Protein AF-A0A401I020-F1 (afdb_monomer_lite)

Secondary structure (DSSP, 8-state):
---HHHHHHHHHHHH-HHHHTTS-GGGS-TTTTT--HHHHHHHHHHHHHHHT----GGGGSTTS-SSHHHHHHHHHHHH-

Foldseek 3Di:
DQALLRLLLVLLCVLCVPQSPDDPQQPAFCVVSPCDLVNLLSSVVSSCVSVVHDDPPVSSPPPPDGGNNVVRVVVVVVVD

Structure (mmCIF, N/CA/C/O backbone):
data_AF-A0A401I020-F1
#
_entry.id   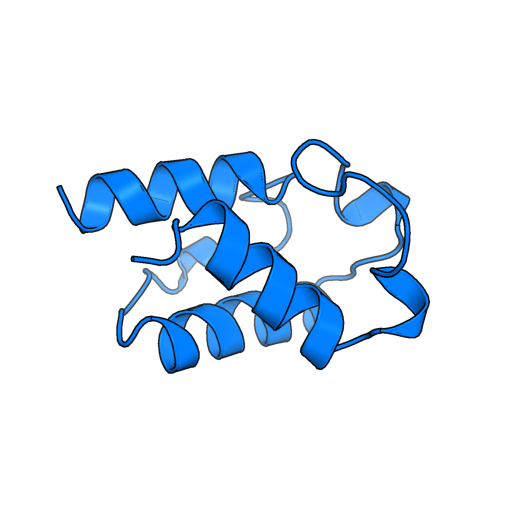AF-A0A401I020-F1
#
loop_
_atom_site.group_PDB
_atom_site.id
_atom_site.type_symbol
_atom_site.label_atom_id
_atom_site.label_alt_id
_atom_site.label_comp_id
_atom_site.label_asym_id
_atom_site.label_entity_id
_atom_site.label_seq_id
_atom_site.pdbx_PDB_ins_code
_atom_site.Cartn_x
_atom_site.Cartn_y
_atom_site.Cartn_z
_atom_site.occupancy
_atom_site.B_iso_or_equiv
_atom_site.auth_seq_id
_atom_site.auth_comp_id
_atom_site.auth_asym_id
_atom_site.auth_atom_id
_atom_site.pdbx_PDB_model_num
ATOM 1 N N . MET A 1 1 ? 4.143 10.632 16.249 1.00 65.38 1 MET A N 1
ATOM 2 C CA . MET A 1 1 ? 3.352 9.496 15.735 1.00 65.38 1 MET A CA 1
ATOM 3 C C . MET A 1 1 ? 3.611 9.435 14.247 1.00 65.38 1 MET A C 1
ATOM 5 O O . MET A 1 1 ? 3.575 10.495 13.636 1.00 65.38 1 MET A O 1
ATOM 9 N N . LEU A 1 2 ? 3.952 8.267 13.705 1.00 79.50 2 LEU A N 1
ATOM 10 C CA . LEU A 1 2 ? 3.994 8.084 12.251 1.00 79.50 2 LEU A CA 1
ATOM 11 C C . LEU A 1 2 ? 2.553 8.000 11.743 1.00 79.50 2 LEU A C 1
ATOM 13 O O . LEU A 1 2 ? 1.706 7.434 12.435 1.00 79.50 2 LEU A O 1
ATOM 17 N N . THR A 1 3 ? 2.278 8.592 10.585 1.00 91.38 3 THR A N 1
ATOM 18 C CA . THR A 1 3 ? 0.973 8.459 9.923 1.00 91.38 3 THR A CA 1
ATOM 19 C C . THR A 1 3 ? 0.857 7.095 9.237 1.00 91.38 3 THR A C 1
ATOM 21 O O . THR A 1 3 ? 1.873 6.435 8.999 1.00 91.38 3 THR A O 1
ATOM 24 N N . VAL A 1 4 ? -0.362 6.676 8.872 1.00 93.69 4 VAL A N 1
ATOM 25 C CA . VAL A 1 4 ? -0.565 5.465 8.052 1.00 93.69 4 VAL A CA 1
ATOM 26 C C . VAL A 1 4 ? 0.220 5.574 6.743 1.00 93.69 4 VAL A C 1
ATOM 28 O O . VAL A 1 4 ? 0.896 4.625 6.353 1.00 93.69 4 VAL A O 1
ATOM 31 N N . LYS A 1 5 ? 0.236 6.760 6.115 1.00 93.88 5 LYS A N 1
ATOM 32 C CA . LYS A 1 5 ? 1.063 7.037 4.931 1.00 93.88 5 LYS A CA 1
ATOM 33 C C . LYS A 1 5 ? 2.547 6.743 5.181 1.00 93.88 5 LYS A C 1
ATOM 35 O O . LYS A 1 5 ? 3.156 6.021 4.394 1.00 93.88 5 LYS A O 1
ATOM 40 N N . ASP A 1 6 ? 3.120 7.259 6.269 1.00 92.31 6 ASP A N 1
ATOM 41 C CA . ASP A 1 6 ? 4.539 7.040 6.590 1.00 92.31 6 ASP A CA 1
ATOM 42 C C . ASP A 1 6 ? 4.845 5.551 6.814 1.00 92.31 6 ASP A C 1
ATOM 44 O O . ASP A 1 6 ? 5.882 5.047 6.381 1.00 92.31 6 ASP A O 1
ATOM 48 N N . GLN A 1 7 ? 3.934 4.830 7.473 1.00 93.50 7 GLN A N 1
ATOM 49 C CA . GLN A 1 7 ? 4.087 3.401 7.732 1.00 93.50 7 GLN A CA 1
ATOM 50 C C . GLN A 1 7 ? 4.023 2.576 6.444 1.00 93.50 7 GLN A C 1
ATOM 52 O O . GLN A 1 7 ? 4.893 1.733 6.237 1.00 93.50 7 GLN A O 1
ATOM 57 N N . LEU A 1 8 ? 3.050 2.839 5.566 1.00 94.31 8 LEU A N 1
ATOM 58 C CA . LEU A 1 8 ? 2.909 2.138 4.286 1.00 94.31 8 LEU A CA 1
ATOM 59 C C . LEU A 1 8 ? 4.120 2.361 3.377 1.00 94.31 8 LEU A C 1
ATOM 61 O O . LEU A 1 8 ? 4.642 1.405 2.805 1.00 94.31 8 LEU A O 1
ATOM 65 N N . LEU A 1 9 ? 4.609 3.602 3.285 1.00 92.56 9 LEU A N 1
ATOM 66 C CA . LEU A 1 9 ? 5.818 3.913 2.520 1.00 92.56 9 LEU A CA 1
ATOM 67 C C . LEU A 1 9 ? 7.047 3.196 3.096 1.00 92.56 9 LEU A C 1
ATOM 69 O O . LEU A 1 9 ? 7.844 2.649 2.337 1.00 92.56 9 LEU A O 1
ATOM 73 N N . SER A 1 10 ? 7.161 3.121 4.427 1.00 92.06 10 SER A N 1
ATOM 74 C CA . SER A 1 10 ? 8.231 2.364 5.084 1.00 92.06 10 SER A CA 1
ATOM 75 C C . SER A 1 10 ? 8.163 0.861 4.786 1.00 92.06 10 SER A C 1
ATOM 77 O O . SER A 1 10 ? 9.209 0.258 4.564 1.00 92.06 10 SER A O 1
ATOM 79 N N . VAL A 1 11 ? 6.975 0.242 4.779 1.00 94.25 11 VAL A N 1
ATOM 80 C CA . VAL A 1 11 ? 6.823 -1.186 4.425 1.00 94.25 11 VAL A CA 1
ATOM 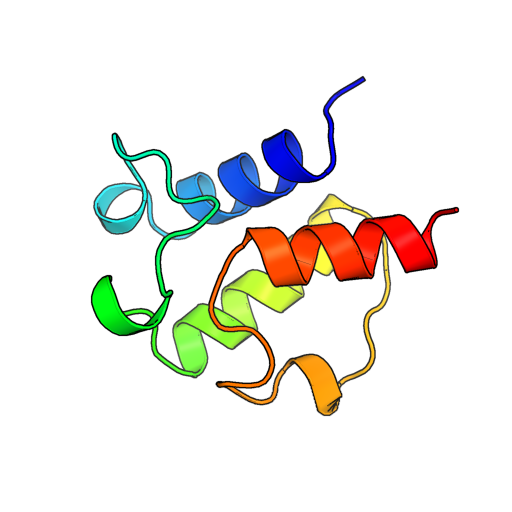81 C C . VAL A 1 11 ? 7.239 -1.416 2.975 1.00 94.25 11 VAL A C 1
ATOM 83 O O . VAL A 1 11 ? 8.006 -2.332 2.678 1.00 94.25 11 VAL A O 1
ATOM 86 N N . 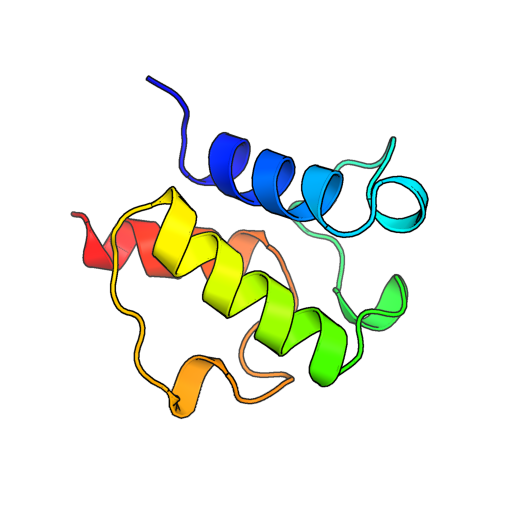ALA A 1 12 ? 6.762 -0.562 2.069 1.00 92.38 12 ALA A N 1
ATOM 87 C CA . ALA A 1 12 ? 7.060 -0.658 0.647 1.00 92.38 12 ALA A CA 1
ATOM 88 C C . ALA A 1 12 ? 8.576 -0.578 0.380 1.00 92.38 12 ALA A C 1
ATOM 90 O O . ALA A 1 12 ? 9.138 -1.435 -0.305 1.00 92.38 12 ALA A O 1
ATOM 91 N N . GLU A 1 13 ? 9.259 0.396 0.991 1.00 91.31 13 GLU A N 1
ATOM 92 C CA . GLU A 1 13 ? 10.710 0.564 0.864 1.00 91.31 13 GLU A CA 1
ATOM 93 C C . GLU A 1 13 ? 11.502 -0.609 1.468 1.00 91.31 13 GLU A C 1
ATOM 95 O O . GLU A 1 13 ? 12.533 -0.991 0.917 1.00 91.31 13 GLU A O 1
ATOM 100 N N . GLN A 1 14 ? 11.025 -1.222 2.558 1.00 91.12 14 GLN A N 1
ATOM 101 C CA . GLN A 1 14 ? 11.671 -2.395 3.160 1.00 91.12 14 GLN A CA 1
ATOM 102 C C . GLN A 1 14 ? 11.562 -3.652 2.288 1.00 91.12 14 GLN A C 1
ATOM 104 O O . GLN A 1 14 ? 12.504 -4.445 2.249 1.00 91.12 14 GLN A O 1
ATOM 109 N N . LEU A 1 15 ? 10.433 -3.844 1.598 1.00 90.81 15 LEU A N 1
ATOM 110 C CA . LEU A 1 15 ? 10.191 -5.035 0.780 1.00 90.81 15 LEU A CA 1
ATOM 111 C C . LEU A 1 15 ? 10.946 -5.015 -0.554 1.00 90.81 15 LEU A C 1
ATOM 113 O O . LEU A 1 15 ? 11.486 -6.045 -0.957 1.00 90.81 15 LEU A O 1
ATOM 117 N N . ASP A 1 16 ? 10.984 -3.873 -1.247 1.00 87.31 16 ASP A N 1
ATOM 118 C CA . ASP A 1 16 ? 11.697 -3.746 -2.527 1.00 87.31 16 ASP A CA 1
ATOM 119 C C . ASP A 1 16 ? 12.294 -2.334 -2.713 1.00 87.31 16 ASP A C 1
ATOM 121 O O . ASP A 1 16 ? 11.799 -1.517 -3.498 1.00 87.31 16 ASP A O 1
ATOM 125 N N . PRO A 1 17 ? 13.398 -2.009 -2.023 1.00 87.19 17 PRO A N 1
ATOM 126 C CA . PRO A 1 17 ? 13.974 -0.666 -2.068 1.00 87.19 17 PRO A CA 1
ATOM 127 C C . PRO A 1 17 ? 14.392 -0.238 -3.482 1.00 87.19 17 PRO A C 1
ATOM 129 O O . PRO A 1 17 ? 14.478 0.955 -3.760 1.00 87.19 17 PRO A O 1
ATOM 132 N N . ALA A 1 18 ? 14.651 -1.177 -4.398 1.00 86.38 18 ALA A N 1
ATOM 133 C CA . ALA A 1 18 ? 14.993 -0.848 -5.780 1.00 86.38 18 ALA A CA 1
ATOM 134 C C . ALA A 1 18 ? 13.790 -0.297 -6.561 1.00 86.38 18 ALA A C 1
ATOM 136 O O . ALA A 1 18 ? 13.969 0.550 -7.435 1.00 86.38 18 ALA A O 1
ATOM 137 N N . ARG A 1 19 ? 12.580 -0.761 -6.236 1.00 83.00 19 ARG A N 1
ATOM 138 C CA . ARG A 1 19 ? 11.330 -0.383 -6.908 1.00 83.00 19 ARG A CA 1
ATOM 139 C C . ARG A 1 19 ? 10.657 0.839 -6.287 1.00 83.00 19 ARG A C 1
ATOM 141 O O . ARG A 1 19 ? 10.024 1.607 -7.002 1.00 83.00 19 ARG A O 1
ATOM 148 N N . TRP A 1 20 ? 10.813 1.037 -4.978 1.00 77.56 20 TRP A N 1
ATOM 149 C CA . TRP A 1 20 ? 10.059 2.045 -4.219 1.00 77.56 20 TRP A CA 1
ATOM 150 C C . TRP A 1 20 ? 10.840 3.320 -3.871 1.00 77.56 20 TRP A C 1
ATOM 152 O O . TRP A 1 20 ? 10.267 4.278 -3.353 1.00 77.56 20 TRP A O 1
ATOM 162 N N . LYS A 1 21 ? 12.142 3.378 -4.166 1.00 71.31 21 LYS A N 1
ATOM 163 C CA . LYS A 1 21 ? 12.989 4.522 -3.807 1.00 71.31 21 LYS A CA 1
ATOM 164 C C . LYS A 1 21 ? 12.784 5.729 -4.728 1.00 71.31 21 LYS A C 1
ATOM 166 O O . LYS A 1 21 ? 12.948 5.641 -5.941 1.00 71.31 21 LYS A O 1
ATOM 171 N N . GLY A 1 22 ? 12.578 6.901 -4.123 1.00 64.31 22 GLY A N 1
ATOM 172 C CA . GLY A 1 22 ? 12.794 8.204 -4.771 1.00 64.31 22 GLY A CA 1
ATOM 173 C C . GLY A 1 22 ? 11.611 8.813 -5.531 1.00 64.31 22 GLY A C 1
ATOM 174 O O . GLY A 1 22 ? 11.811 9.815 -6.211 1.00 64.31 22 GLY A O 1
ATOM 175 N N . THR A 1 23 ? 10.400 8.267 -5.397 1.00 60.47 23 THR A N 1
ATOM 176 C CA . THR A 1 23 ? 9.168 8.823 -5.990 1.00 60.47 23 THR A CA 1
ATOM 177 C C . THR A 1 23 ? 8.107 9.004 -4.897 1.00 60.47 23 THR A C 1
ATOM 179 O O . THR A 1 23 ? 8.096 8.249 -3.927 1.00 60.47 23 THR A O 1
ATOM 182 N N . ASP A 1 24 ? 7.221 10.001 -5.010 1.00 75.62 24 ASP A N 1
ATOM 183 C CA . ASP A 1 24 ? 6.011 10.056 -4.173 1.00 75.62 24 ASP A CA 1
ATOM 184 C C . ASP A 1 24 ? 5.039 8.973 -4.662 1.00 75.62 24 ASP A C 1
ATOM 186 O O . ASP A 1 24 ? 4.216 9.193 -5.546 1.00 75.62 24 ASP A O 1
ATOM 190 N N . MET A 1 25 ? 5.207 7.761 -4.129 1.00 85.25 25 MET A N 1
ATOM 191 C CA . MET A 1 25 ? 4.492 6.548 -4.550 1.00 85.25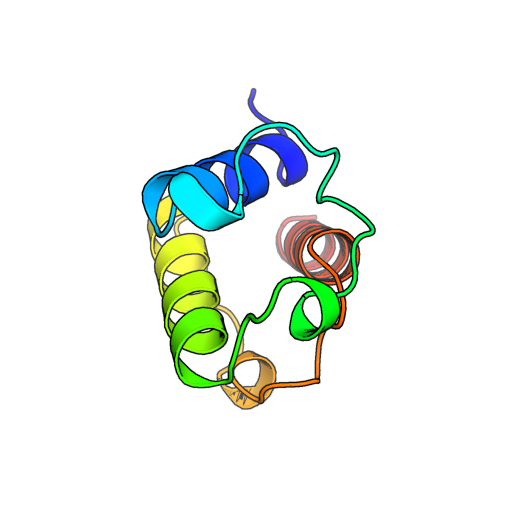 25 MET A CA 1
ATOM 192 C C . MET A 1 25 ? 3.044 6.502 -4.062 1.00 85.25 25 MET A C 1
ATOM 194 O O . MET A 1 25 ? 2.320 5.554 -4.355 1.00 85.25 25 MET A O 1
ATOM 198 N N . TRP A 1 26 ? 2.618 7.509 -3.298 1.00 92.44 26 TRP A N 1
ATOM 199 C CA . TRP A 1 26 ? 1.331 7.506 -2.617 1.00 92.44 26 TRP A CA 1
ATOM 200 C C . TRP A 1 26 ? 0.155 7.332 -3.578 1.00 92.44 26 TRP A C 1
ATOM 202 O O . TRP A 1 26 ? -0.730 6.516 -3.333 1.00 92.44 26 TRP A O 1
ATOM 212 N N . GLN A 1 27 ? 0.193 8.051 -4.700 1.00 94.19 27 GLN A N 1
ATOM 213 C CA . GLN A 1 27 ? -0.873 8.074 -5.708 1.00 94.19 27 GLN A CA 1
ATOM 214 C C . GLN A 1 27 ? -0.488 7.342 -6.999 1.00 94.19 27 GLN A C 1
ATOM 216 O O . GLN A 1 27 ? -1.212 7.403 -7.990 1.00 94.19 27 GLN A O 1
ATOM 221 N N . VAL A 1 28 ? 0.668 6.676 -7.013 1.00 92.06 28 VAL A N 1
ATOM 222 C CA . VAL A 1 28 ? 1.149 5.947 -8.187 1.00 92.06 28 VAL A CA 1
ATOM 223 C C . VAL A 1 28 ? 0.377 4.640 -8.312 1.00 92.06 28 VAL A C 1
ATOM 225 O O . VAL A 1 28 ? 0.169 3.939 -7.319 1.00 92.06 28 VAL A O 1
ATOM 228 N N . ASN A 1 29 ? -0.032 4.305 -9.538 1.00 92.50 29 ASN A N 1
ATOM 229 C CA . ASN A 1 29 ? -0.641 3.014 -9.802 1.00 92.50 29 ASN A CA 1
ATOM 230 C C . ASN A 1 29 ? 0.399 1.905 -9.582 1.00 92.50 29 ASN A C 1
ATOM 232 O O . ASN A 1 29 ? 1.465 1.902 -10.198 1.00 92.50 29 ASN A O 1
ATOM 236 N N . LEU A 1 30 ? 0.085 0.949 -8.712 1.00 91.81 30 LEU A N 1
ATOM 237 C CA . LEU A 1 30 ? 0.975 -0.150 -8.346 1.00 91.81 30 LEU A CA 1
ATOM 238 C C . LEU A 1 30 ? 1.388 -1.002 -9.560 1.00 91.81 30 LEU A C 1
ATOM 240 O O . LEU A 1 30 ? 2.507 -1.510 -9.619 1.00 91.81 30 LEU A O 1
ATOM 244 N N . GLN A 1 31 ? 0.524 -1.123 -10.567 1.00 90.75 31 GLN A N 1
ATOM 245 C CA . GLN A 1 31 ? 0.828 -1.886 -11.778 1.00 90.75 31 GLN A CA 1
ATOM 246 C C . GLN A 1 31 ? 1.835 -1.157 -12.676 1.00 90.75 31 GLN A C 1
ATOM 248 O O . GLN A 1 31 ? 2.689 -1.807 -13.279 1.00 90.75 31 GLN A O 1
ATOM 253 N N . ASP A 1 32 ? 1.802 0.179 -12.713 1.00 91.06 32 ASP A N 1
ATOM 254 C CA . ASP A 1 32 ? 2.711 0.993 -13.539 1.00 91.06 32 ASP A CA 1
ATOM 255 C C . ASP A 1 32 ? 4.174 0.873 -13.086 1.00 91.06 32 ASP A C 1
ATOM 257 O O . ASP A 1 32 ? 5.103 1.061 -13.871 1.00 91.06 32 ASP A O 1
ATOM 261 N N . ILE A 1 33 ? 4.383 0.514 -11.819 1.00 88.56 33 ILE A N 1
ATOM 262 C CA . ILE A 1 33 ? 5.700 0.283 -11.211 1.00 88.56 33 ILE A CA 1
ATOM 263 C C . ILE A 1 33 ? 6.051 -1.212 -11.150 1.00 88.56 33 ILE A C 1
ATOM 265 O O . ILE A 1 33 ? 7.037 -1.603 -10.526 1.00 88.56 33 ILE A O 1
ATOM 269 N N . GLY A 1 34 ? 5.245 -2.059 -11.793 1.00 88.94 34 GLY A N 1
ATOM 270 C CA . GLY A 1 34 ? 5.483 -3.490 -11.927 1.00 88.94 34 GLY A CA 1
ATOM 271 C C . GLY A 1 34 ? 5.163 -4.315 -10.683 1.00 88.94 34 GLY A C 1
ATOM 272 O O . GLY A 1 34 ? 5.706 -5.410 -10.553 1.00 88.94 34 GLY A O 1
ATOM 273 N N . ILE A 1 35 ? 4.342 -3.828 -9.746 1.00 90.94 35 ILE A N 1
ATOM 274 C CA . ILE A 1 35 ? 3.816 -4.681 -8.669 1.00 90.94 35 ILE A CA 1
ATOM 275 C C . ILE A 1 35 ? 2.825 -5.665 -9.282 1.00 90.94 35 ILE A C 1
ATOM 277 O O . ILE A 1 35 ? 1.802 -5.275 -9.838 1.00 90.94 35 ILE A O 1
ATOM 281 N N . ASP A 1 36 ? 3.161 -6.947 -9.184 1.00 92.56 36 ASP A N 1
ATOM 282 C CA . ASP A 1 36 ? 2.299 -8.056 -9.567 1.00 92.56 36 ASP A CA 1
ATOM 283 C C . ASP A 1 36 ? 1.501 -8.575 -8.361 1.00 92.56 36 ASP A C 1
ATOM 285 O O . ASP A 1 36 ? 1.615 -8.074 -7.238 1.00 92.56 36 ASP A O 1
ATOM 289 N N . SER A 1 37 ? 0.692 -9.609 -8.585 1.00 92.56 37 SER A N 1
ATOM 290 C CA . SER A 1 37 ? -0.153 -10.196 -7.546 1.00 92.56 37 SER A CA 1
ATOM 291 C C . SER A 1 37 ? 0.634 -10.737 -6.351 1.00 92.56 37 SER A C 1
ATOM 293 O O . SER A 1 37 ? 0.154 -10.655 -5.226 1.00 92.56 37 SER A O 1
ATOM 295 N N . ILE A 1 38 ? 1.837 -11.281 -6.563 1.00 93.50 38 ILE A N 1
ATOM 296 C CA . ILE A 1 38 ? 2.644 -11.862 -5.481 1.00 93.50 38 ILE A CA 1
ATOM 297 C C . ILE A 1 38 ? 3.263 -10.742 -4.646 1.00 93.50 38 ILE A C 1
ATOM 299 O O . ILE A 1 38 ? 3.179 -10.766 -3.418 1.00 93.50 38 ILE A O 1
ATOM 303 N N . ALA A 1 39 ? 3.848 -9.742 -5.307 1.00 92.69 39 ALA A N 1
ATOM 304 C CA . ALA A 1 39 ? 4.408 -8.573 -4.641 1.00 92.69 39 ALA A CA 1
ATOM 305 C C . ALA A 1 39 ? 3.336 -7.804 -3.854 1.00 92.69 39 ALA A C 1
ATOM 307 O O . ALA A 1 39 ? 3.594 -7.365 -2.735 1.00 92.69 39 ALA A O 1
ATOM 308 N N . TYR A 1 40 ? 2.125 -7.699 -4.403 1.00 94.19 40 TYR A N 1
ATOM 309 C CA . TYR A 1 40 ? 0.984 -7.093 -3.726 1.00 94.19 40 TYR A CA 1
ATOM 310 C C . TYR A 1 40 ? 0.575 -7.868 -2.466 1.00 94.19 40 TYR A C 1
ATOM 312 O O . TYR A 1 40 ? 0.463 -7.271 -1.399 1.00 94.19 40 TYR A O 1
ATOM 320 N N . ILE A 1 41 ? 0.426 -9.196 -2.545 1.00 94.75 41 ILE A N 1
ATOM 321 C CA . ILE A 1 41 ? 0.094 -10.030 -1.376 1.00 94.75 41 ILE A CA 1
ATOM 322 C C . ILE A 1 41 ? 1.157 -9.883 -0.282 1.00 94.75 41 ILE A C 1
ATOM 324 O O . ILE A 1 41 ? 0.819 -9.660 0.878 1.00 94.75 41 ILE A O 1
ATOM 328 N N . HIS A 1 42 ? 2.444 -9.953 -0.638 1.00 94.88 42 HIS A N 1
ATOM 329 C CA . HIS A 1 42 ? 3.530 -9.751 0.325 1.00 94.88 42 HIS A CA 1
ATOM 330 C C . HIS A 1 42 ? 3.480 -8.368 0.979 1.00 94.88 42 HIS A C 1
ATOM 332 O O . HIS A 1 42 ? 3.747 -8.254 2.175 1.00 94.88 42 HIS A O 1
ATOM 338 N N . PHE A 1 43 ? 3.121 -7.334 0.214 1.00 94.56 43 PHE A N 1
ATOM 339 C CA . PHE A 1 43 ? 2.928 -5.992 0.744 1.00 94.56 43 PHE A CA 1
ATOM 340 C C . PHE A 1 43 ? 1.793 -5.947 1.770 1.00 94.56 43 PHE A C 1
ATOM 342 O O . PHE A 1 43 ? 2.032 -5.520 2.896 1.00 94.56 43 PHE A O 1
ATOM 349 N N . ILE A 1 44 ? 0.599 -6.439 1.427 1.00 95.25 44 ILE A N 1
ATOM 350 C CA . ILE A 1 44 ? -0.560 -6.442 2.334 1.00 95.25 44 ILE A CA 1
ATOM 351 C C . ILE A 1 44 ? -0.242 -7.193 3.635 1.00 95.25 44 ILE A C 1
ATOM 353 O O . ILE A 1 44 ? -0.436 -6.639 4.715 1.00 95.25 44 ILE A O 1
ATOM 357 N N . VAL A 1 45 ? 0.355 -8.385 3.547 1.00 95.25 45 VAL A N 1
ATOM 358 C CA . VAL A 1 45 ? 0.747 -9.176 4.729 1.00 95.25 45 VAL A CA 1
ATOM 359 C C . VAL A 1 45 ? 1.773 -8.438 5.600 1.00 95.25 45 VAL A C 1
ATOM 361 O O . VAL A 1 45 ? 1.685 -8.453 6.829 1.00 95.25 45 VAL A O 1
ATOM 364 N N . ALA A 1 46 ? 2.757 -7.767 4.996 1.00 95.94 46 ALA A N 1
ATOM 365 C CA . ALA A 1 46 ? 3.742 -6.991 5.750 1.00 95.94 46 ALA A CA 1
ATOM 366 C C . ALA A 1 46 ? 3.116 -5.763 6.436 1.00 95.94 46 ALA A C 1
ATOM 368 O O . ALA A 1 46 ? 3.507 -5.413 7.551 1.00 95.94 46 ALA A O 1
ATOM 369 N N . VAL A 1 47 ? 2.123 -5.132 5.803 1.00 95.19 47 VAL A N 1
ATOM 370 C CA . VAL A 1 47 ? 1.348 -4.029 6.389 1.00 95.19 47 VAL A CA 1
ATOM 371 C C . VAL A 1 47 ? 0.577 -4.501 7.620 1.00 95.19 47 VAL A C 1
ATOM 373 O O . VAL A 1 47 ? 0.685 -3.869 8.669 1.00 95.19 47 VAL A O 1
ATOM 376 N N . GLU A 1 48 ? -0.135 -5.626 7.537 1.00 94.81 48 GLU A N 1
ATOM 377 C CA . GLU A 1 48 ? -0.843 -6.222 8.683 1.00 94.81 48 GLU A CA 1
ATOM 378 C C . GLU A 1 48 ? 0.096 -6.463 9.866 1.00 94.81 48 GLU A C 1
ATOM 380 O O . GLU A 1 48 ? -0.184 -6.053 10.995 1.00 94.81 48 GLU A O 1
ATOM 385 N N . GLN A 1 49 ? 1.268 -7.045 9.597 1.00 95.00 49 GLN A N 1
ATOM 386 C CA . GLN A 1 49 ? 2.285 -7.302 10.614 1.00 95.00 49 GLN A CA 1
ATOM 387 C C . GLN A 1 49 ? 2.851 -6.012 11.219 1.00 95.00 49 GLN A C 1
ATOM 389 O O . GLN A 1 49 ? 3.016 -5.932 12.437 1.00 95.00 49 GLN A O 1
ATOM 394 N N . GLN A 1 50 ? 3.149 -4.994 10.408 1.00 93.94 50 GLN A N 1
ATOM 395 C CA . GLN A 1 50 ? 3.730 -3.748 10.911 1.00 93.94 50 GLN A CA 1
ATOM 396 C C . GLN A 1 50 ? 2.723 -2.926 11.724 1.00 93.94 50 GLN A C 1
ATOM 398 O O . GLN A 1 50 ? 3.100 -2.309 12.723 1.00 93.94 50 GLN A O 1
ATOM 403 N N . LEU A 1 51 ? 1.457 -2.904 11.304 1.00 92.50 51 LEU A N 1
ATOM 404 C CA . LEU A 1 51 ? 0.408 -2.122 11.958 1.00 92.50 51 LEU A CA 1
ATOM 405 C C . LEU A 1 51 ? -0.326 -2.909 13.053 1.00 92.50 51 LEU A C 1
ATOM 407 O O . LEU A 1 51 ? -1.084 -2.306 13.807 1.00 92.50 51 LEU A O 1
ATOM 411 N N . GLN A 1 52 ? -0.068 -4.217 13.179 1.00 92.88 52 GLN A N 1
ATOM 412 C CA . GLN A 1 52 ? -0.771 -5.125 14.093 1.00 92.88 52 GLN A CA 1
ATOM 413 C C . GLN A 1 52 ? -2.296 -5.076 13.876 1.00 92.88 52 GLN A C 1
ATOM 415 O O . GLN A 1 52 ? -3.072 -5.014 14.830 1.00 92.88 52 GLN A O 1
ATOM 420 N N . ILE A 1 53 ? -2.705 -5.077 12.604 1.00 92.25 53 ILE A N 1
ATOM 421 C CA . ILE A 1 53 ? -4.105 -5.098 12.159 1.00 92.25 53 ILE A CA 1
ATOM 422 C C . ILE A 1 53 ? -4.386 -6.378 11.375 1.00 92.25 53 ILE A C 1
ATOM 424 O O . ILE A 1 53 ? -3.463 -7.034 10.902 1.00 92.25 53 ILE A O 1
ATOM 428 N N . GLU A 1 54 ? -5.664 -6.687 11.202 1.00 92.00 54 GLU A N 1
ATOM 429 C CA . GLU A 1 54 ? -6.136 -7.764 10.338 1.00 92.00 54 GLU A CA 1
ATOM 430 C C . GLU A 1 54 ? -7.048 -7.150 9.277 1.00 92.00 54 GLU A C 1
ATOM 432 O O . GLU A 1 54 ? -7.998 -6.425 9.596 1.00 92.00 54 GLU A O 1
ATOM 437 N N . MET A 1 55 ? -6.717 -7.380 8.013 1.00 90.38 55 MET A N 1
ATOM 438 C CA . MET A 1 55 ? -7.508 -6.957 6.872 1.00 90.38 55 MET A CA 1
ATOM 439 C C . MET A 1 55 ? -8.270 -8.166 6.311 1.00 90.38 55 MET A C 1
ATOM 441 O O . MET A 1 55 ? -7.775 -9.286 6.357 1.00 90.38 55 MET A O 1
ATOM 445 N N . PRO A 1 56 ? -9.487 -7.985 5.769 1.00 91.50 56 PRO A N 1
ATOM 446 C CA . PRO A 1 56 ? -10.199 -9.083 5.125 1.00 91.50 56 PRO A CA 1
ATOM 447 C C . PRO A 1 56 ? -9.388 -9.680 3.969 1.00 91.50 56 PRO A C 1
ATOM 449 O O . PRO A 1 56 ? -8.897 -8.929 3.126 1.00 91.50 56 PRO A O 1
ATOM 452 N N . ASP A 1 57 ? -9.351 -11.012 3.861 1.00 89.19 57 ASP A N 1
ATOM 453 C CA . ASP A 1 57 ? -8.632 -11.738 2.797 1.00 89.19 57 ASP A CA 1
ATOM 454 C C . ASP A 1 57 ? -9.009 -11.278 1.380 1.00 89.19 57 ASP A C 1
ATOM 456 O O . ASP A 1 57 ? -8.188 -11.318 0.470 1.00 89.19 57 ASP A O 1
ATOM 460 N N . GLU A 1 58 ? -10.231 -10.777 1.174 1.00 88.31 58 GLU A N 1
ATOM 461 C CA . GLU A 1 58 ? -10.656 -10.200 -0.109 1.00 88.31 58 GLU A CA 1
ATOM 462 C C . GLU A 1 58 ? -9.805 -8.999 -0.554 1.00 88.31 58 GLU A C 1
ATOM 464 O O . GLU A 1 58 ? -9.879 -8.587 -1.707 1.00 88.31 58 GLU A O 1
ATOM 469 N N . LEU A 1 59 ? -9.045 -8.372 0.347 1.00 86.31 59 LEU A N 1
ATOM 470 C CA . LEU A 1 59 ? -8.124 -7.288 0.006 1.00 86.31 59 LEU A CA 1
ATOM 471 C C . LEU A 1 59 ? -6.795 -7.799 -0.546 1.00 86.31 59 LEU A C 1
ATOM 473 O O . LEU A 1 59 ? -6.050 -7.001 -1.111 1.00 86.31 59 LEU A O 1
ATOM 477 N N . LEU A 1 60 ? -6.525 -9.105 -0.441 1.00 86.19 60 LEU A N 1
ATOM 478 C CA . LEU A 1 60 ? -5.421 -9.774 -1.128 1.00 86.19 60 LEU A CA 1
ATOM 479 C C . LEU A 1 60 ? -5.686 -9.920 -2.633 1.00 86.19 60 LEU A C 1
ATOM 481 O O . LEU A 1 60 ? -4.741 -10.160 -3.388 1.00 86.19 60 LEU A O 1
ATOM 485 N N . ASP A 1 61 ? -6.934 -9.737 -3.084 1.00 87.69 61 ASP A N 1
ATOM 486 C CA . ASP A 1 61 ? -7.272 -9.740 -4.506 1.00 87.69 61 ASP A CA 1
ATOM 487 C C . ASP A 1 61 ? -6.550 -8.593 -5.221 1.00 87.69 61 ASP A C 1
ATOM 489 O O . ASP A 1 61 ? -6.863 -7.404 -5.075 1.00 87.69 61 ASP A O 1
ATOM 493 N N . PHE A 1 62 ? -5.568 -8.976 -6.035 1.00 79.44 62 PHE A N 1
ATOM 494 C CA . PHE A 1 62 ? -4.793 -8.054 -6.846 1.00 79.44 62 PHE A CA 1
ATOM 495 C C . PHE A 1 62 ? -5.718 -7.239 -7.761 1.00 79.44 62 PHE A C 1
ATOM 497 O O . PHE A 1 62 ? -6.447 -7.791 -8.586 1.00 79.44 62 PHE A O 1
ATOM 504 N N . GLY A 1 63 ? -5.683 -5.913 -7.608 1.00 78.19 63 GLY A N 1
ATOM 505 C CA . GLY A 1 63 ? -6.541 -4.978 -8.338 1.00 78.19 63 GLY A CA 1
ATOM 506 C C . GLY A 1 63 ? -7.693 -4.377 -7.526 1.00 78.19 63 GLY A C 1
ATOM 507 O O . GLY A 1 63 ? -8.341 -3.464 -8.038 1.00 78.19 63 GLY A O 1
ATOM 508 N N . LYS A 1 64 ? -7.931 -4.812 -6.274 1.00 86.94 64 LYS A N 1
ATOM 509 C CA . LYS A 1 64 ? -8.857 -4.122 -5.347 1.00 86.94 64 LYS A CA 1
ATOM 510 C C . LYS A 1 64 ? -8.420 -2.688 -5.061 1.00 86.94 64 LYS A C 1
ATOM 512 O O . LYS A 1 64 ? -9.258 -1.791 -5.077 1.00 86.94 64 LYS A O 1
ATOM 517 N N . PHE A 1 65 ? -7.125 -2.497 -4.820 1.00 93.12 65 PHE A N 1
ATOM 518 C CA . PHE A 1 65 ? -6.510 -1.188 -4.649 1.00 93.12 65 PHE A CA 1
ATOM 519 C C . PHE A 1 65 ? -5.482 -0.945 -5.745 1.00 93.12 65 PHE A C 1
ATOM 521 O O . PHE A 1 65 ? -4.663 -1.811 -6.062 1.00 93.12 65 PHE A O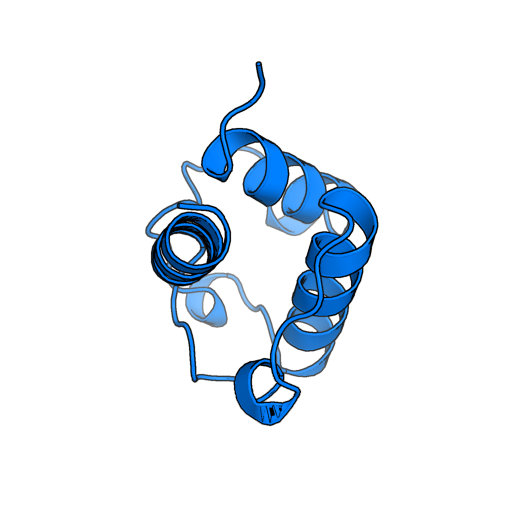 1
ATOM 528 N N . GLN A 1 66 ? -5.538 0.241 -6.332 1.00 93.62 66 GLN A N 1
ATOM 529 C CA . GLN A 1 66 ? -4.641 0.676 -7.391 1.00 93.62 66 GLN A CA 1
ATOM 530 C C . GLN A 1 66 ? -3.457 1.468 -6.849 1.00 93.62 66 GLN A C 1
ATOM 532 O O . GLN A 1 66 ? -2.430 1.507 -7.516 1.00 93.62 66 GLN A O 1
ATOM 537 N N . THR A 1 67 ? -3.574 2.084 -5.670 1.00 95.00 67 THR A N 1
ATOM 538 C CA . THR A 1 67 ? -2.549 2.967 -5.091 1.00 95.00 67 THR A CA 1
ATOM 539 C C . THR A 1 67 ? -2.361 2.710 -3.595 1.00 95.00 67 THR A C 1
ATOM 541 O O . THR A 1 67 ? -3.230 2.140 -2.929 1.00 95.00 67 THR A O 1
ATOM 544 N N . LEU A 1 68 ? -1.233 3.165 -3.036 1.00 94.44 68 LEU A N 1
ATOM 545 C CA . LEU A 1 68 ? -1.017 3.139 -1.583 1.00 94.44 68 LEU A CA 1
ATOM 546 C C . LEU A 1 68 ? -2.012 4.038 -0.836 1.00 94.44 68 LEU A C 1
ATOM 548 O O . LEU A 1 68 ? -2.378 3.732 0.298 1.00 94.44 68 LEU A O 1
ATOM 552 N N . GLU A 1 69 ? -2.475 5.113 -1.475 1.00 95.94 69 GLU A N 1
ATOM 553 C CA . GLU A 1 69 ? -3.493 6.008 -0.931 1.00 95.94 69 GLU A CA 1
ATOM 554 C C . GLU A 1 69 ? -4.811 5.299 -0.642 1.00 95.94 69 GLU A C 1
ATOM 556 O O . GLU A 1 69 ? -5.395 5.487 0.424 1.00 95.94 69 GLU A O 1
ATOM 561 N N . GLU A 1 70 ? -5.278 4.457 -1.559 1.00 95.88 70 GLU A N 1
ATOM 562 C CA . GLU A 1 70 ? -6.517 3.710 -1.358 1.00 95.88 70 GLU A CA 1
ATOM 563 C C . GLU A 1 70 ? -6.402 2.720 -0.192 1.00 95.88 70 GLU A C 1
ATOM 565 O O . GLU A 1 70 ? -7.323 2.623 0.623 1.00 95.88 70 GLU A O 1
ATOM 570 N N . ILE A 1 71 ? -5.244 2.062 -0.062 1.00 95.25 71 ILE A N 1
ATOM 571 C CA . ILE A 1 71 ? -4.931 1.160 1.055 1.00 95.25 71 ILE A CA 1
ATOM 572 C C . ILE A 1 71 ? -4.912 1.941 2.374 1.00 95.25 71 ILE A C 1
ATOM 574 O O . ILE A 1 71 ? -5.544 1.538 3.349 1.00 95.25 71 ILE A O 1
ATOM 578 N N . GLY A 1 72 ? -4.230 3.086 2.412 1.00 95.38 72 GLY A N 1
ATOM 579 C CA . GLY A 1 72 ? -4.147 3.902 3.620 1.00 95.38 72 GLY A CA 1
ATOM 580 C C . GLY A 1 72 ? -5.494 4.461 4.057 1.00 95.38 72 GLY A C 1
ATOM 581 O O . GLY A 1 72 ? -5.850 4.340 5.224 1.00 95.38 72 GLY A O 1
ATOM 582 N N . ASN A 1 73 ? -6.287 4.975 3.116 1.00 95.25 73 ASN A N 1
ATOM 583 C CA . ASN A 1 73 ? -7.648 5.441 3.382 1.00 95.25 73 ASN A CA 1
ATOM 584 C C . ASN A 1 73 ? -8.541 4.327 3.944 1.00 95.25 73 ASN A C 1
ATOM 586 O O . ASN A 1 73 ? -9.429 4.589 4.757 1.00 95.25 73 ASN A O 1
ATOM 590 N N . TYR A 1 74 ? -8.344 3.086 3.495 1.00 94.62 74 TYR A N 1
ATOM 591 C CA . TYR A 1 74 ? -9.053 1.936 4.040 1.00 94.62 74 TYR A CA 1
ATOM 592 C C . TYR A 1 74 ? -8.627 1.642 5.485 1.00 94.62 74 TYR A C 1
ATOM 594 O O . TYR A 1 74 ? -9.483 1.529 6.361 1.00 94.62 74 TYR A O 1
ATOM 602 N N . ILE A 1 75 ? -7.319 1.585 5.749 1.00 93.88 75 ILE A N 1
ATOM 603 C CA . ILE A 1 75 ? -6.768 1.324 7.086 1.00 93.88 75 ILE A CA 1
ATOM 604 C C . ILE A 1 75 ? -7.213 2.394 8.083 1.00 93.88 75 ILE A C 1
ATOM 606 O O . ILE A 1 75 ? -7.665 2.064 9.177 1.00 93.88 75 ILE A O 1
ATOM 610 N N . GLU A 1 76 ? -7.162 3.670 7.702 1.00 92.44 76 GLU A N 1
ATOM 611 C CA . GLU A 1 76 ? -7.598 4.765 8.569 1.00 92.44 76 GLU A CA 1
ATOM 612 C C . GLU A 1 76 ? -9.060 4.601 9.005 1.00 92.44 76 GLU A C 1
ATOM 614 O O . GLU A 1 76 ? -9.378 4.844 10.167 1.00 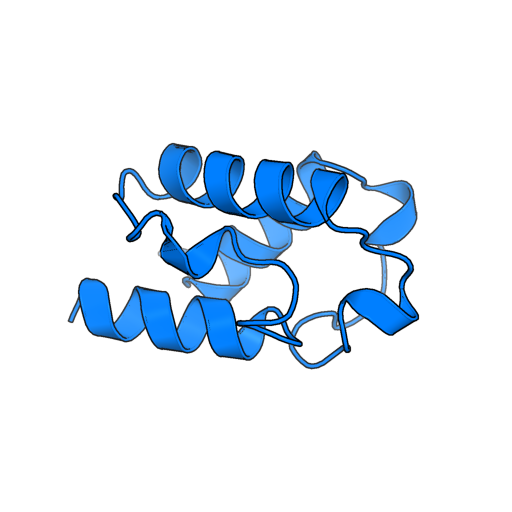92.44 76 GLU A O 1
ATOM 619 N N . ARG A 1 77 ? -9.937 4.107 8.117 1.00 90.81 77 ARG A N 1
ATOM 620 C CA . ARG A 1 77 ? -11.347 3.814 8.436 1.00 90.81 77 ARG A CA 1
ATOM 621 C C . ARG A 1 77 ? -11.534 2.614 9.360 1.00 90.81 77 ARG A C 1
ATOM 623 O O . ARG A 1 77 ? -12.553 2.560 10.037 1.00 90.81 77 ARG A O 1
ATOM 630 N N . LEU A 1 78 ? -10.607 1.656 9.370 1.00 85.56 78 LEU A N 1
ATOM 631 C CA . LEU A 1 78 ? -10.634 0.537 10.318 1.00 85.56 78 LEU A CA 1
ATOM 632 C C . LEU A 1 78 ? -10.217 0.967 11.728 1.00 85.56 78 LEU A C 1
ATOM 634 O O . LEU A 1 78 ? -10.658 0.373 12.707 1.00 85.56 78 LEU A O 1
ATOM 638 N N . THR A 1 79 ? -9.342 1.970 11.822 1.00 75.00 79 THR A N 1
ATOM 639 C CA . THR A 1 79 ? -8.743 2.420 13.089 1.00 75.00 79 THR A CA 1
ATOM 640 C C . THR A 1 79 ? -9.415 3.646 13.715 1.00 75.00 79 THR A C 1
ATOM 642 O O . THR A 1 79 ? -9.013 4.054 14.806 1.00 75.00 79 THR A O 1
ATOM 645 N N . ALA A 1 80 ? -10.386 4.249 13.024 1.00 70.31 80 ALA A N 1
ATOM 646 C CA . ALA A 1 80 ? -11.169 5.399 13.485 1.00 70.31 80 ALA A CA 1
ATOM 647 C C . ALA A 1 80 ? -12.361 4.973 14.353 1.00 70.31 80 ALA A C 1
ATOM 649 O O . ALA A 1 80 ? -12.612 5.668 15.366 1.00 70.31 80 ALA A O 1
#

Radius of gyration: 11.54 Å; chains: 1; bounding box: 26×22×29 Å

Sequence (80 aa):
MLTVKDQLLSVAEQLDPARWKGTDMWQVNLQDIGIDSIAYIHFIVAVEQQLQIEMPDELLDFGKFQTLEEIGNYIERLTA

pLDDT: mean 89.32, std 7.66, range [60.47, 95.94]